Protein AF-A0A924P0E7-F1 (afdb_monomer)

Mean predicted aligned error: 5.83 Å

Secondary structure (DSSP, 8-state):
----TTTTTS-HHHHHHHHHHHHTT-HHHHHHHH-SS--S--SHHHHHHHHHHHHH-

Sequence (57 aa):
MQPLKYLGAYSDQTRAQVAQLIEQDRLADVLKQRYAAAHGIRTDKALYDYVQELKTQ

Structure (mmCIF, N/CA/C/O backbone):
data_AF-A0A924P0E7-F1
#
_entry.id   AF-A0A924P0E7-F1
#
loop_
_atom_site.group_PDB
_atom_site.id
_atom_site.type_symbol
_atom_site.label_atom_id
_atom_site.label_alt_id
_atom_site.label_comp_id
_atom_site.label_asym_id
_atom_site.label_entity_id
_atom_site.label_seq_id
_atom_site.pdbx_PDB_ins_code
_atom_site.Cartn_x
_atom_site.Cartn_y
_atom_site.Cartn_z
_atom_site.occupancy
_atom_site.B_iso_or_equiv
_atom_site.auth_seq_id
_atom_site.auth_comp_id
_atom_site.auth_asym_id
_atom_site.auth_atom_id
_atom_site.pdbx_PDB_model_num
ATOM 1 N N . MET A 1 1 ? -4.985 -2.571 18.598 1.00 60.75 1 MET A N 1
ATOM 2 C CA . MET A 1 1 ? -4.660 -2.801 17.171 1.00 60.75 1 MET A CA 1
ATOM 3 C C . MET A 1 1 ? -3.190 -3.176 17.078 1.00 60.75 1 MET A C 1
ATOM 5 O O . MET A 1 1 ? -2.390 -2.505 17.719 1.00 60.75 1 MET A O 1
ATOM 9 N N . GLN A 1 2 ? -2.821 -4.251 16.374 1.00 65.44 2 GLN A N 1
ATOM 10 C CA . GLN A 1 2 ? -1.397 -4.541 16.167 1.00 65.44 2 GLN A CA 1
ATOM 11 C C . GLN A 1 2 ? -0.785 -3.470 15.250 1.00 65.44 2 GLN A C 1
ATOM 13 O O . GLN A 1 2 ? -1.445 -3.063 14.290 1.00 65.44 2 GLN A O 1
ATOM 18 N N . PRO A 1 3 ? 0.439 -2.991 15.529 1.00 71.06 3 PRO A N 1
ATOM 19 C CA . PRO A 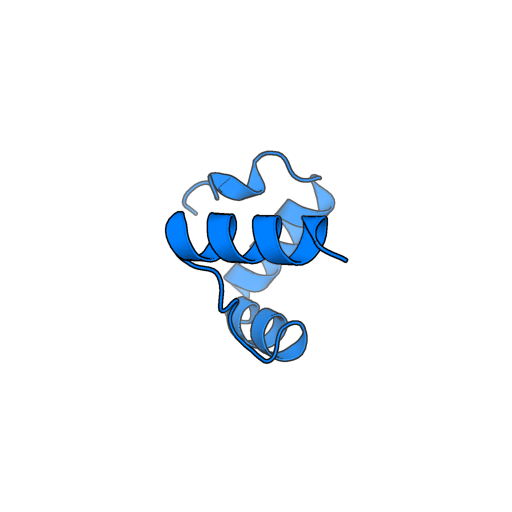1 3 ? 1.084 -2.003 14.680 1.00 71.06 3 PRO A CA 1
ATOM 20 C C . PRO A 1 3 ? 1.264 -2.577 13.272 1.00 71.06 3 PRO A C 1
ATOM 22 O O . PRO A 1 3 ? 1.851 -3.644 13.084 1.00 71.06 3 PRO A O 1
ATOM 25 N N . LEU A 1 4 ? 0.754 -1.859 12.271 1.00 81.62 4 LEU A N 1
ATOM 26 C CA . LEU A 1 4 ? 0.901 -2.225 10.867 1.00 81.62 4 LEU A CA 1
ATOM 27 C C . LEU A 1 4 ? 2.366 -2.005 10.465 1.00 81.62 4 LEU A C 1
ATOM 29 O O . LEU A 1 4 ? 2.741 -0.917 10.030 1.00 81.62 4 LEU A O 1
ATOM 33 N N . LYS A 1 5 ? 3.197 -3.045 10.635 1.00 83.31 5 LYS A N 1
ATOM 34 C CA . LYS A 1 5 ? 4.660 -3.025 10.429 1.00 83.31 5 LYS A CA 1
ATOM 35 C C . LYS A 1 5 ? 5.070 -2.331 9.129 1.00 83.31 5 LYS A C 1
ATOM 37 O O . LYS A 1 5 ? 6.025 -1.564 9.112 1.00 83.31 5 LYS A O 1
ATOM 42 N N . TYR A 1 6 ? 4.323 -2.573 8.057 1.00 85.75 6 TYR A N 1
ATOM 43 C CA . TYR A 1 6 ? 4.616 -2.036 6.731 1.00 85.75 6 TYR A CA 1
ATOM 44 C C . TYR A 1 6 ? 4.095 -0.611 6.504 1.00 85.75 6 TYR A C 1
ATOM 46 O O . TYR A 1 6 ? 4.572 0.061 5.602 1.00 85.75 6 TYR A O 1
ATOM 54 N N . LEU A 1 7 ? 3.172 -0.116 7.333 1.00 88.44 7 LEU A N 1
ATOM 55 C CA . LEU A 1 7 ? 2.649 1.256 7.268 1.00 88.44 7 LEU A CA 1
ATOM 56 C C . LEU A 1 7 ? 3.451 2.251 8.122 1.00 88.44 7 LEU A C 1
ATOM 58 O O . LEU A 1 7 ? 3.224 3.457 8.039 1.00 88.44 7 LEU A O 1
ATOM 62 N N . GLY A 1 8 ? 4.416 1.771 8.915 1.00 86.69 8 GLY A N 1
ATOM 63 C CA . GLY A 1 8 ? 5.220 2.607 9.813 1.00 86.69 8 GLY A CA 1
ATOM 64 C C . GLY A 1 8 ? 6.030 3.701 9.107 1.00 86.69 8 GLY A C 1
ATOM 65 O O . GLY A 1 8 ? 6.246 4.758 9.686 1.00 86.69 8 GLY A O 1
ATOM 66 N N . ALA A 1 9 ? 6.419 3.493 7.848 1.00 90.31 9 ALA A N 1
ATOM 67 C CA . ALA A 1 9 ? 7.173 4.473 7.060 1.00 90.31 9 ALA A CA 1
ATOM 68 C C . ALA A 1 9 ? 6.292 5.465 6.266 1.00 90.31 9 ALA A C 1
ATOM 70 O O . ALA A 1 9 ? 6.821 6.365 5.621 1.00 90.31 9 ALA A O 1
ATOM 71 N N . TYR A 1 10 ? 4.964 5.308 6.287 1.00 91.69 10 TYR A N 1
ATOM 72 C CA . TYR A 1 10 ? 4.032 6.177 5.557 1.00 91.69 10 TYR A CA 1
ATOM 73 C C . TYR A 1 10 ? 3.620 7.397 6.392 1.00 91.69 10 TYR A C 1
ATOM 75 O O . TYR A 1 10 ? 3.814 7.420 7.603 1.00 91.69 10 TYR A O 1
ATOM 83 N N . SER A 1 11 ? 3.028 8.413 5.759 1.00 93.38 11 SER A N 1
ATOM 84 C CA . SER A 1 11 ? 2.561 9.623 6.450 1.00 93.38 11 SER A CA 1
ATOM 85 C C . SER A 1 11 ? 1.494 9.334 7.514 1.00 93.38 11 SER A C 1
ATOM 87 O O . SER A 1 11 ? 0.717 8.382 7.392 1.00 93.38 11 SER A O 1
ATOM 89 N N . ASP A 1 12 ? 1.393 10.209 8.520 1.00 91.56 12 ASP A N 1
ATOM 90 C CA . ASP A 1 12 ? 0.343 10.142 9.547 1.00 91.56 12 ASP A CA 1
ATOM 91 C C . ASP A 1 12 ? -1.063 10.119 8.954 1.00 91.56 12 ASP A C 1
ATOM 93 O O . ASP A 1 12 ? -1.905 9.336 9.385 1.00 91.56 12 ASP A O 1
ATOM 97 N N . GLN A 1 13 ? -1.294 10.909 7.905 1.00 93.44 13 GLN A N 1
ATOM 98 C CA . GLN A 1 13 ? -2.562 10.928 7.183 1.00 93.44 13 GLN A CA 1
ATOM 99 C C . GLN A 1 13 ? -2.923 9.545 6.622 1.00 93.44 13 GLN A C 1
ATOM 101 O O . GLN A 1 13 ? -4.062 9.099 6.756 1.00 93.44 13 GLN A O 1
ATOM 106 N N . THR A 1 14 ? -1.951 8.844 6.029 1.00 92.06 14 THR A N 1
ATOM 107 C CA . THR A 1 14 ? -2.169 7.497 5.477 1.00 92.06 14 THR A CA 1
ATOM 108 C C . THR A 1 14 ? -2.468 6.503 6.593 1.00 92.06 14 THR A C 1
ATOM 110 O O . THR A 1 14 ? -3.397 5.704 6.486 1.00 92.06 14 THR A O 1
ATOM 113 N N . ARG A 1 15 ? -1.713 6.570 7.696 1.00 92.06 15 ARG A N 1
ATOM 114 C CA . ARG A 1 15 ? -1.935 5.708 8.864 1.00 92.06 15 ARG A CA 1
ATOM 115 C C . ARG A 1 15 ? -3.326 5.914 9.466 1.00 92.06 15 ARG A C 1
ATOM 117 O O . ARG A 1 15 ? -4.004 4.927 9.743 1.00 92.06 15 ARG A O 1
ATOM 124 N N . ALA A 1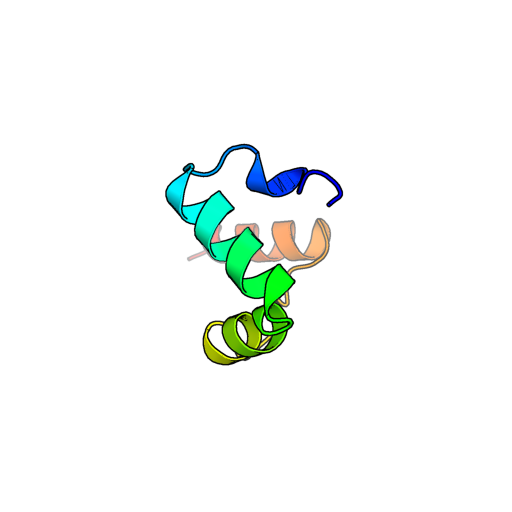 16 ? -3.762 7.165 9.611 1.00 93.06 16 ALA A N 1
ATOM 125 C CA . ALA A 1 16 ? -5.077 7.514 10.144 1.00 93.06 16 ALA A CA 1
ATOM 126 C C . ALA A 1 16 ? -6.215 7.015 9.241 1.00 93.06 16 ALA A C 1
ATOM 128 O O . ALA A 1 16 ? -7.157 6.392 9.728 1.00 93.06 16 ALA A O 1
ATOM 129 N N . GLN A 1 17 ? -6.100 7.210 7.923 1.00 92.88 17 GLN A N 1
ATOM 130 C CA . GLN A 1 17 ? -7.091 6.713 6.967 1.00 92.88 17 GLN A CA 1
ATOM 131 C C . GLN A 1 17 ? -7.221 5.186 7.028 1.00 92.88 17 GLN A C 1
ATOM 133 O O . GLN A 1 17 ? -8.331 4.658 7.059 1.00 92.88 17 GLN A O 1
ATOM 138 N N . VAL A 1 18 ? -6.096 4.465 7.063 1.00 92.69 18 VAL A N 1
ATOM 139 C CA . VAL A 1 18 ? -6.115 2.999 7.152 1.00 92.69 18 VAL A CA 1
ATOM 140 C C . VAL A 1 18 ? -6.713 2.537 8.481 1.00 92.69 18 VAL A C 1
ATOM 142 O O . VAL A 1 18 ? -7.522 1.613 8.475 1.00 92.69 18 VAL A O 1
ATOM 145 N N . ALA A 1 19 ? -6.375 3.187 9.599 1.00 91.94 19 ALA A N 1
ATOM 146 C CA . ALA A 1 19 ? -6.955 2.863 10.902 1.00 91.94 19 ALA A CA 1
ATOM 147 C C . ALA A 1 19 ? -8.486 3.010 10.892 1.00 91.94 19 ALA A C 1
ATOM 149 O O . ALA A 1 19 ? -9.186 2.066 11.255 1.00 91.94 19 ALA A O 1
ATOM 150 N N . GLN A 1 20 ? -9.002 4.125 10.368 1.00 94.19 20 GLN A N 1
ATOM 151 C CA . GLN A 1 20 ? -10.442 4.364 10.250 1.00 94.19 20 GLN A CA 1
ATOM 152 C C . GLN A 1 20 ? -11.139 3.322 9.356 1.00 94.19 20 GLN A C 1
ATOM 154 O O . GLN A 1 20 ? -12.234 2.860 9.669 1.00 94.19 20 GLN A O 1
ATOM 159 N N . LEU A 1 21 ? -10.511 2.919 8.246 1.00 94.38 21 LEU A N 1
ATOM 160 C CA . LEU A 1 21 ? -11.060 1.889 7.356 1.00 94.38 21 LEU A C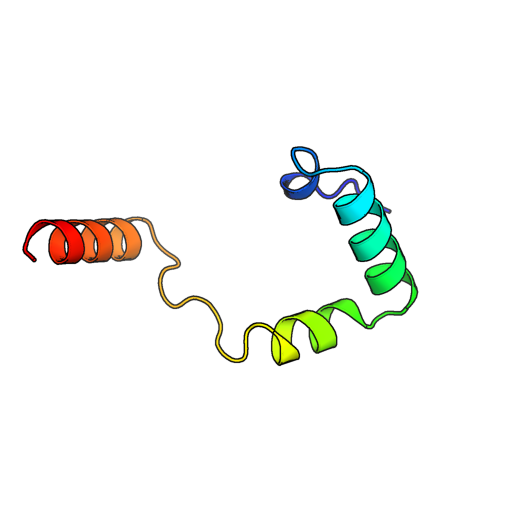A 1
ATOM 161 C C . LEU A 1 21 ? -11.091 0.496 7.998 1.00 94.38 21 LEU A C 1
ATOM 163 O O . LEU A 1 21 ? -11.981 -0.293 7.678 1.00 94.38 21 LEU A O 1
ATOM 167 N N . ILE A 1 22 ? -10.132 0.192 8.877 1.00 92.88 22 ILE A N 1
ATOM 168 C CA . ILE A 1 22 ? -10.106 -1.056 9.651 1.00 92.88 22 ILE A CA 1
ATOM 169 C C . ILE A 1 22 ? -11.213 -1.047 10.704 1.00 92.88 22 ILE A C 1
ATOM 171 O O . ILE A 1 22 ? -11.932 -2.032 10.822 1.00 92.88 22 ILE A O 1
ATOM 175 N N . GLU A 1 23 ? -11.383 0.057 11.435 1.00 93.88 23 GLU A N 1
ATOM 176 C CA . GLU A 1 23 ? -12.457 0.201 12.431 1.00 93.88 23 GLU A CA 1
ATOM 177 C C . GLU A 1 23 ? -13.853 0.053 11.815 1.00 93.88 23 GLU A C 1
ATOM 179 O O . GLU A 1 23 ? -14.767 -0.453 12.459 1.00 93.88 23 GLU A O 1
ATOM 184 N N . GLN A 1 24 ? -14.009 0.471 10.559 1.00 95.31 24 GLN A N 1
ATOM 185 C CA . GLN A 1 24 ? -15.261 0.360 9.811 1.00 95.31 24 GLN A CA 1
ATOM 186 C C . GLN A 1 24 ? -15.454 -0.991 9.109 1.00 95.31 24 GLN A C 1
ATOM 188 O O . GLN A 1 24 ? -16.486 -1.169 8.473 1.00 95.31 24 GLN A O 1
ATOM 193 N N . ASP A 1 25 ? -14.478 -1.903 9.158 1.00 92.75 25 ASP A N 1
ATOM 194 C CA . ASP A 1 25 ? -14.465 -3.162 8.393 1.00 92.75 25 ASP A CA 1
ATOM 195 C C . ASP A 1 25 ? -14.624 -2.976 6.865 1.00 92.75 25 ASP A C 1
ATOM 197 O O . ASP A 1 25 ? -15.134 -3.828 6.144 1.00 92.75 25 ASP A O 1
ATOM 201 N N . ARG A 1 26 ? -14.172 -1.830 6.335 1.00 95.56 26 ARG A N 1
ATOM 202 C CA . ARG A 1 26 ? -14.330 -1.444 4.912 1.00 95.56 26 ARG A CA 1
ATOM 203 C C . ARG A 1 26 ? -13.031 -1.444 4.119 1.00 95.56 26 ARG A C 1
ATOM 205 O O . ARG A 1 26 ? -13.032 -1.170 2.917 1.00 95.56 26 ARG A O 1
ATOM 212 N N . LEU A 1 27 ? -11.904 -1.736 4.768 1.00 92.44 27 LEU A N 1
ATOM 213 C CA . LEU A 1 27 ? -10.589 -1.704 4.127 1.00 92.44 27 LEU A CA 1
ATOM 214 C C . LEU A 1 27 ? -10.523 -2.623 2.896 1.00 92.44 27 LEU A C 1
ATOM 216 O O . LEU A 1 27 ? -10.002 -2.219 1.857 1.00 92.44 27 LEU A O 1
ATOM 220 N N . ALA A 1 28 ? -11.066 -3.840 2.996 1.00 91.06 28 ALA A N 1
ATOM 221 C CA . ALA A 1 28 ? -11.030 -4.813 1.908 1.00 91.06 28 ALA A CA 1
ATOM 222 C C . ALA A 1 28 ? -11.775 -4.318 0.657 1.00 91.06 28 ALA A C 1
ATOM 224 O O . ALA A 1 28 ? -11.268 -4.468 -0.454 1.00 91.06 28 ALA A O 1
ATOM 225 N N . ASP A 1 29 ? -12.939 -3.696 0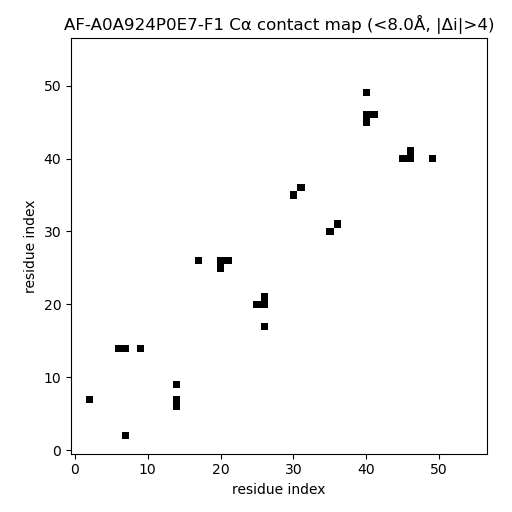.831 1.00 93.44 29 ASP A N 1
ATOM 226 C CA . ASP A 1 29 ? -13.753 -3.193 -0.279 1.00 93.44 29 ASP A CA 1
ATOM 227 C C . ASP A 1 29 ? -13.081 -2.019 -0.983 1.00 93.44 29 ASP A C 1
ATOM 229 O O . ASP A 1 29 ? -13.006 -1.990 -2.211 1.00 93.44 29 ASP A O 1
ATOM 233 N N . VAL A 1 30 ? -12.510 -1.091 -0.211 1.00 93.44 30 VAL A N 1
ATOM 234 C CA . VAL A 1 30 ? -11.760 0.045 -0.763 1.00 93.44 30 VAL A CA 1
ATOM 235 C C . VAL A 1 30 ? -10.552 -0.439 -1.567 1.00 93.44 30 VAL A C 1
ATOM 237 O O . VAL A 1 30 ? -10.290 0.067 -2.661 1.00 93.44 30 VAL A O 1
ATOM 240 N N . LEU A 1 31 ? -9.828 -1.443 -1.063 1.00 91.94 31 LEU A N 1
ATOM 241 C CA . LEU A 1 31 ? -8.692 -2.022 -1.778 1.00 91.94 31 LEU A CA 1
ATOM 242 C C . LEU A 1 31 ? -9.125 -2.729 -3.063 1.00 91.94 31 LEU A C 1
ATOM 244 O O . LEU A 1 31 ? -8.482 -2.520 -4.086 1.00 91.94 31 LEU A O 1
ATOM 248 N N . LYS A 1 32 ? -10.223 -3.493 -3.048 1.00 92.19 32 LYS A N 1
ATOM 249 C CA . LYS A 1 32 ? -10.769 -4.146 -4.252 1.00 92.19 32 LYS A CA 1
ATOM 250 C C . LYS A 1 32 ? -11.263 -3.140 -5.289 1.00 92.19 32 LYS A C 1
ATOM 252 O O . LYS A 1 32 ? -11.065 -3.350 -6.480 1.00 92.19 32 LYS A O 1
ATOM 257 N N . GLN A 1 33 ? -11.879 -2.042 -4.853 1.00 93.06 33 GLN A N 1
ATOM 258 C CA . GLN A 1 33 ? -12.342 -0.988 -5.756 1.00 93.06 33 GLN A CA 1
ATOM 259 C C . GLN A 1 33 ? -11.165 -0.275 -6.435 1.00 93.06 33 GLN A C 1
ATOM 261 O O . GLN A 1 33 ? -11.235 0.043 -7.620 1.00 93.06 33 GLN A O 1
ATOM 266 N N . ARG A 1 34 ? -10.082 -0.021 -5.690 1.00 91.19 34 ARG A N 1
ATOM 267 C CA . ARG A 1 34 ? -8.892 0.665 -6.212 1.00 91.19 34 ARG A CA 1
ATOM 268 C C . ARG A 1 34 ? -7.974 -0.258 -7.017 1.00 91.19 34 ARG A C 1
ATOM 270 O O . ARG A 1 34 ? -7.359 0.186 -7.982 1.00 91.19 34 ARG A O 1
ATOM 277 N N . TYR A 1 35 ? -7.882 -1.520 -6.616 1.00 90.44 35 TYR A N 1
ATOM 278 C CA . TYR A 1 35 ? -7.028 -2.545 -7.206 1.00 90.44 35 TYR A CA 1
ATOM 279 C C . TYR A 1 35 ? -7.866 -3.804 -7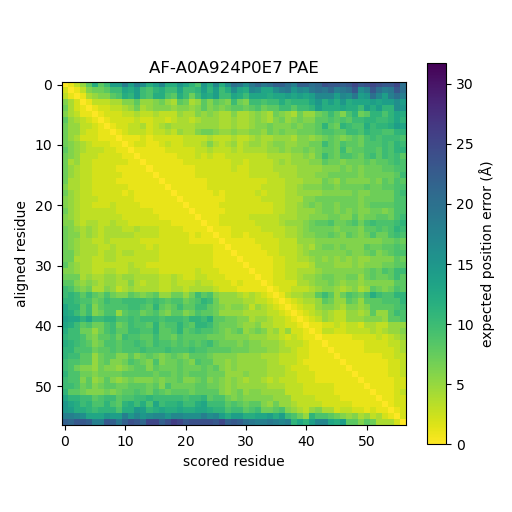.455 1.00 90.44 35 TYR A C 1
ATOM 281 O O . TYR A 1 35 ? -7.929 -4.712 -6.628 1.00 90.44 35 TYR A O 1
ATOM 289 N N . ALA A 1 36 ? -8.530 -3.840 -8.614 1.00 86.56 36 ALA A N 1
ATOM 290 C CA . ALA A 1 36 ? -9.464 -4.909 -8.973 1.00 86.56 36 ALA A CA 1
ATOM 291 C C . ALA A 1 36 ? -8.800 -6.293 -9.085 1.00 86.56 36 ALA A C 1
ATOM 293 O O . ALA A 1 36 ? -9.439 -7.314 -8.837 1.00 86.56 36 ALA A O 1
ATOM 294 N N . ALA A 1 37 ? -7.515 -6.330 -9.442 1.00 86.06 37 ALA A N 1
ATOM 295 C CA . ALA A 1 37 ? -6.721 -7.546 -9.507 1.00 86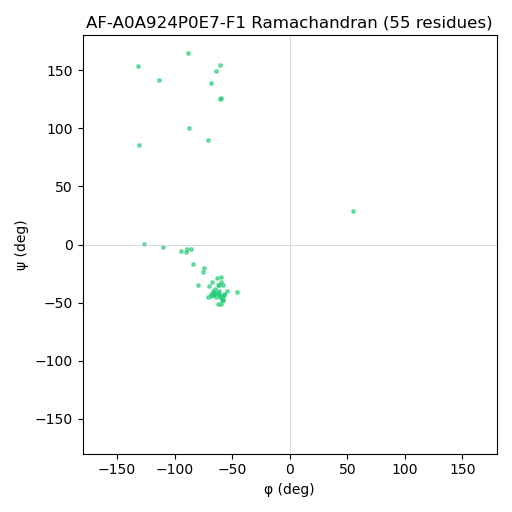.06 37 ALA A CA 1
ATOM 296 C C . ALA A 1 37 ? -5.621 -7.521 -8.445 1.00 86.06 37 ALA A C 1
ATOM 298 O O . ALA A 1 37 ? -4.978 -6.496 -8.210 1.00 86.06 37 ALA A O 1
ATOM 299 N N . ALA A 1 38 ? -5.372 -8.679 -7.836 1.00 82.62 38 ALA A N 1
ATOM 300 C CA . ALA A 1 38 ? -4.190 -8.862 -7.010 1.00 82.62 38 ALA A CA 1
ATOM 301 C C . ALA A 1 38 ? -2.921 -8.735 -7.868 1.00 82.62 38 ALA A C 1
ATOM 303 O O . ALA A 1 38 ? -2.908 -9.113 -9.041 1.00 82.62 38 ALA A O 1
ATOM 304 N N . HIS A 1 39 ? -1.832 -8.254 -7.268 1.00 83.81 39 HIS A N 1
ATOM 305 C CA . HIS A 1 39 ? -0.535 -8.229 -7.938 1.00 83.81 39 HIS A CA 1
ATOM 306 C C . HIS A 1 39 ? -0.104 -9.653 -8.325 1.00 83.81 39 HIS A C 1
ATOM 308 O O . HIS A 1 39 ? -0.060 -10.546 -7.477 1.00 83.81 39 HIS A O 1
ATOM 314 N N . GLY A 1 40 ? 0.215 -9.855 -9.608 1.00 84.56 40 GLY A N 1
ATOM 315 C CA . GLY A 1 40 ? 0.669 -11.147 -10.141 1.00 84.56 40 GLY A CA 1
ATOM 316 C C . GLY A 1 40 ? 2.116 -11.490 -9.775 1.00 84.56 40 GLY A C 1
ATOM 317 O O . GLY A 1 40 ? 2.478 -12.661 -9.697 1.00 84.56 40 GLY A O 1
ATOM 318 N N . ILE A 1 41 ? 2.936 -10.480 -9.481 1.00 90.06 41 ILE A N 1
ATOM 319 C CA . ILE A 1 41 ? 4.338 -10.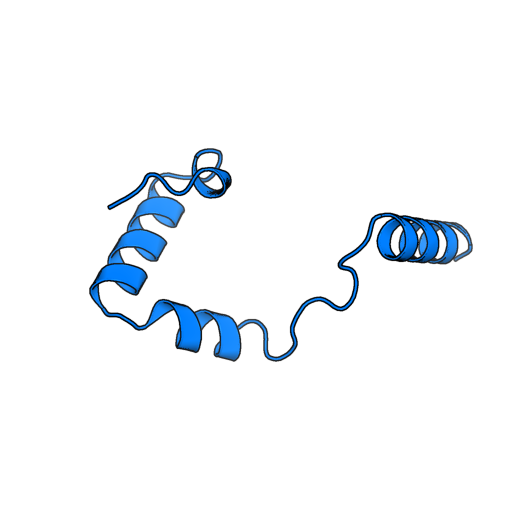642 -9.089 1.00 90.06 41 ILE A CA 1
ATOM 320 C C . ILE A 1 41 ? 4.399 -10.842 -7.576 1.00 90.06 41 ILE A C 1
ATOM 322 O O . ILE A 1 41 ? 4.265 -9.894 -6.804 1.00 90.06 41 ILE A O 1
ATOM 326 N N . ARG A 1 42 ? 4.549 -12.098 -7.148 1.00 91.56 42 ARG A N 1
ATOM 327 C CA . ARG A 1 42 ? 4.500 -12.487 -5.723 1.00 91.56 42 ARG A CA 1
ATOM 328 C C . ARG A 1 42 ? 5.714 -13.284 -5.251 1.00 91.56 42 ARG A C 1
ATOM 330 O O . ARG A 1 42 ? 5.754 -13.687 -4.094 1.00 91.56 42 ARG A O 1
ATOM 337 N N . THR A 1 43 ? 6.671 -13.538 -6.138 1.00 93.50 43 THR A N 1
ATOM 338 C CA . THR A 1 43 ? 7.898 -14.283 -5.844 1.00 93.50 43 THR A CA 1
ATOM 339 C C . THR A 1 43 ? 9.102 -13.522 -6.372 1.00 93.50 43 THR A C 1
ATOM 341 O O . THR A 1 43 ? 8.992 -12.790 -7.357 1.00 93.50 43 THR A O 1
ATOM 344 N N . ASP A 1 44 ? 10.262 -13.742 -5.756 1.00 93.12 44 ASP A N 1
ATOM 345 C CA . ASP A 1 44 ? 11.517 -13.119 -6.186 1.00 93.12 44 ASP A CA 1
ATOM 346 C C . ASP A 1 44 ? 11.853 -13.468 -7.641 1.00 93.12 44 ASP A C 1
ATOM 348 O O . ASP A 1 44 ? 12.332 -12.620 -8.386 1.00 93.12 44 ASP A O 1
ATOM 352 N N . LYS A 1 45 ? 11.521 -14.693 -8.077 1.00 94.44 45 LYS A N 1
ATOM 353 C CA . LYS A 1 45 ? 11.655 -15.119 -9.476 1.00 94.44 45 LYS A CA 1
ATOM 354 C C . LYS A 1 45 ? 10.772 -14.284 -10.406 1.00 94.44 45 LYS A C 1
ATOM 356 O O . LYS A 1 45 ? 11.278 -13.740 -11.375 1.00 94.44 45 LYS A O 1
ATOM 361 N N . ALA A 1 46 ? 9.482 -14.141 -10.089 1.00 93.56 46 ALA A N 1
ATOM 362 C CA . ALA A 1 46 ? 8.565 -13.345 -10.904 1.00 93.56 46 ALA A CA 1
ATOM 363 C C . ALA A 1 46 ? 8.981 -11.866 -10.952 1.00 93.56 46 ALA A C 1
ATOM 365 O O . ALA A 1 46 ? 8.818 -11.212 -11.978 1.00 93.56 46 ALA A O 1
ATOM 366 N N . LEU A 1 47 ? 9.531 -11.339 -9.851 1.00 94.69 47 LEU A N 1
ATOM 367 C CA . LEU A 1 47 ? 10.060 -9.979 -9.808 1.00 94.69 47 LEU A CA 1
ATOM 368 C C . LEU A 1 47 ? 11.312 -9.841 -10.677 1.00 94.69 47 LEU A C 1
ATOM 370 O O . LEU A 1 47 ? 11.434 -8.866 -11.415 1.00 94.69 47 LEU A O 1
ATOM 374 N N . TYR A 1 48 ? 12.228 -10.807 -10.604 1.00 94.69 48 TYR A N 1
ATOM 375 C CA . TYR A 1 48 ? 13.417 -10.840 -11.449 1.00 94.69 48 TYR A CA 1
ATOM 376 C C . TYR A 1 48 ? 13.046 -10.883 -12.934 1.00 94.69 48 TYR A C 1
ATOM 378 O O . TYR A 1 48 ? 13.529 -10.041 -13.690 1.00 94.69 48 TYR A O 1
ATOM 386 N N . ASP A 1 49 ? 12.166 -11.809 -13.324 1.00 94.50 49 ASP A N 1
ATOM 387 C CA . ASP A 1 49 ? 11.723 -11.984 -14.711 1.00 94.50 49 ASP A CA 1
ATOM 388 C C . ASP A 1 49 ? 11.095 -10.677 -15.237 1.00 94.50 49 ASP A C 1
ATOM 390 O O . ASP A 1 49 ? 11.529 -10.151 -16.261 1.00 94.50 49 ASP A O 1
ATOM 394 N N . TYR A 1 50 ? 10.192 -10.064 -14.459 1.00 94.00 50 TYR A N 1
ATOM 395 C CA . TYR A 1 50 ? 9.585 -8.767 -14.785 1.00 94.00 50 TYR A CA 1
ATOM 396 C C . TYR A 1 50 ? 10.614 -7.644 -14.999 1.00 94.00 50 TYR A C 1
ATOM 398 O O . TYR A 1 50 ? 10.496 -6.845 -15.928 1.00 94.00 50 TYR A O 1
ATOM 406 N N . VAL A 1 51 ? 11.646 -7.559 -14.153 1.00 95.06 51 VAL A N 1
ATOM 407 C CA . VAL A 1 51 ? 12.685 -6.526 -14.294 1.00 95.06 51 VAL A CA 1
ATOM 408 C C . VAL A 1 51 ? 13.569 -6.779 -15.519 1.00 95.06 51 VAL A C 1
ATOM 410 O O . VAL A 1 51 ? 13.996 -5.816 -16.156 1.00 95.06 51 VAL A O 1
ATOM 413 N N . GLN A 1 52 ? 13.866 -8.037 -15.859 1.00 9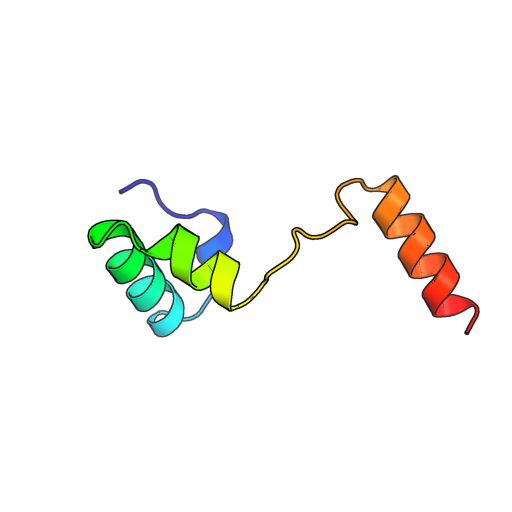6.06 52 GLN A N 1
ATOM 414 C CA . GLN A 1 52 ? 14.627 -8.358 -17.074 1.00 96.06 52 GLN A CA 1
ATOM 415 C C . GLN A 1 52 ? 13.849 -8.006 -18.343 1.00 96.06 52 GLN A C 1
ATOM 417 O O . GLN A 1 52 ? 14.425 -7.418 -19.261 1.00 96.06 52 GLN A O 1
ATOM 422 N N . GLU A 1 53 ? 12.547 -8.295 -18.374 1.00 94.44 53 GLU A N 1
ATOM 423 C CA . GLU A 1 53 ? 11.659 -7.868 -19.461 1.00 94.44 53 GLU A CA 1
ATOM 424 C C . GLU A 1 53 ? 11.666 -6.341 -19.610 1.00 94.44 53 GLU A C 1
ATOM 426 O O . GLU A 1 53 ? 11.903 -5.836 -20.706 1.00 94.44 53 GLU A O 1
ATOM 431 N N . LEU A 1 54 ? 11.518 -5.601 -18.504 1.00 94.62 54 LEU A N 1
ATOM 432 C CA . LEU A 1 54 ? 11.523 -4.133 -18.511 1.00 94.62 54 LEU A CA 1
ATOM 433 C C . LEU A 1 54 ? 12.846 -3.537 -19.020 1.00 94.62 54 LEU A C 1
ATOM 435 O O . LEU A 1 54 ? 12.841 -2.490 -19.654 1.00 94.62 54 LEU A O 1
ATOM 439 N N . LYS A 1 55 ? 13.983 -4.186 -18.737 1.00 93.25 55 LYS A N 1
ATOM 440 C CA . LYS A 1 55 ? 15.312 -3.758 -19.213 1.00 93.25 55 LYS A CA 1
ATOM 441 C C . LYS A 1 55 ? 15.562 -4.032 -20.696 1.00 93.25 55 LYS A C 1
ATOM 443 O O . LYS A 1 55 ? 16.508 -3.476 -21.245 1.00 93.25 55 LYS A O 1
ATOM 448 N N . THR A 1 56 ? 14.800 -4.946 -21.291 1.00 88.81 56 THR A N 1
ATOM 449 C CA . THR A 1 56 ? 14.972 -5.382 -22.686 1.00 88.81 56 THR A CA 1
ATOM 450 C C . THR A 1 56 ? 14.061 -4.599 -23.647 1.00 88.81 56 THR A C 1
ATOM 452 O O . THR A 1 56 ? 14.184 -4.756 -24.861 1.00 88.81 56 THR A O 1
ATOM 455 N N . GLN A 1 57 ? 13.173 -3.745 -23.117 1.00 64.12 57 GLN A N 1
ATOM 456 C CA . GLN A 1 57 ? 12.499 -2.670 -23.862 1.00 64.12 57 GLN A CA 1
ATOM 457 C C . GLN A 1 57 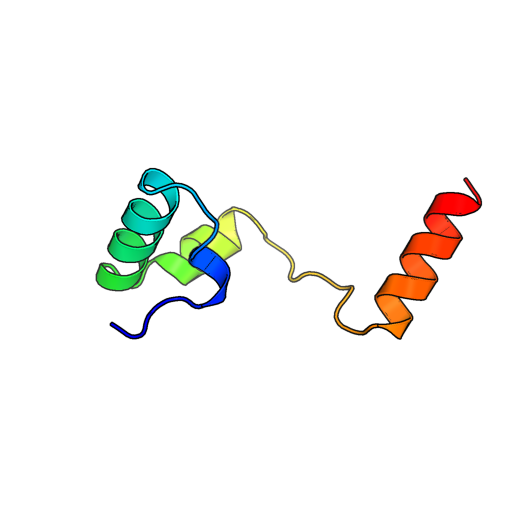? 13.428 -1.477 -24.092 1.00 64.12 57 GLN A C 1
ATOM 459 O O . GLN A 1 57 ? 13.287 -0.858 -25.170 1.00 64.12 57 GLN A O 1
#

pLDDT: mean 89.66, std 7.58, range [60.75, 96.06]

Solvent-accessible surface area (backbone atoms only — not comparable to full-atom values): 3624 Å² total; per-residue (Å²): 130,82,80,58,76,86,52,69,86,53,56,70,68,57,50,51,54,52,51,54,26,53,77,66,74,41,46,68,60,54,46,42,73,76,43,79,63,79,79,84,66,80,46,74,65,50,47,50,54,52,52,54,54,64,72,72,109

Foldseek 3Di:
DPPPVVCPPPDPVVVVVCVVCVVVVNNVVVCCVVPVDDDPQDDPVSVVVVVVVVVVD

Radius of gyration: 15.67 Å; Cα contacts (8 Å, |Δi|>4): 14; chains: 1; bounding box: 31×26×41 Å